Protein AF-A0A1C5APB0-F1 (afdb_monomer_lite)

Structure (mmCIF, N/CA/C/O backbone):
data_AF-A0A1C5APB0-F1
#
_entry.id   AF-A0A1C5APB0-F1
#
loop_
_atom_site.group_PDB
_atom_site.id
_atom_site.type_symbol
_atom_site.label_atom_id
_atom_site.label_alt_id
_atom_site.label_comp_id
_atom_site.label_asym_id
_atom_site.label_entity_id
_atom_site.label_seq_id
_atom_site.pdbx_PDB_ins_code
_atom_site.Cartn_x
_atom_site.Cartn_y
_atom_site.Cartn_z
_atom_site.occupancy
_atom_site.B_iso_or_equiv
_atom_site.auth_seq_id
_atom_site.auth_comp_id
_atom_site.auth_asym_id
_atom_site.auth_atom_id
_atom_site.pdbx_PDB_model_num
ATOM 1 N N . MET A 1 1 ? 35.753 11.506 -18.970 1.00 51.03 1 MET A N 1
ATOM 2 C CA . MET A 1 1 ? 35.506 10.149 -18.458 1.00 51.03 1 MET A CA 1
ATOM 3 C C . MET A 1 1 ? 34.069 10.176 -17.986 1.00 51.03 1 MET A C 1
ATOM 5 O O . MET A 1 1 ? 33.806 10.761 -16.948 1.00 51.03 1 MET A O 1
ATOM 9 N N . LEU A 1 2 ? 33.132 9.776 -18.846 1.00 59.09 2 LEU A N 1
ATOM 10 C CA . LEU A 1 2 ? 31.772 9.529 -18.377 1.00 59.09 2 LEU A CA 1
ATOM 11 C C . LEU A 1 2 ? 31.928 8.324 -17.452 1.00 59.09 2 LEU A C 1
ATOM 13 O O . LEU A 1 2 ? 32.465 7.316 -17.915 1.00 59.09 2 LEU A O 1
ATOM 17 N N . ASP A 1 3 ? 31.592 8.476 -16.167 1.00 67.94 3 ASP A N 1
ATOM 18 C CA . ASP A 1 3 ? 31.388 7.326 -15.280 1.00 67.94 3 ASP A CA 1
ATOM 19 C C . ASP A 1 3 ? 30.625 6.276 -16.087 1.00 67.94 3 ASP A C 1
ATOM 21 O O . ASP A 1 3 ? 29.678 6.644 -16.790 1.00 67.94 3 ASP A O 1
ATOM 25 N N . GLU A 1 4 ? 31.062 5.014 -16.073 1.00 67.31 4 GLU A N 1
ATOM 26 C CA . GLU A 1 4 ? 30.289 3.923 -16.668 1.00 67.31 4 GLU A CA 1
ATOM 27 C C . GLU A 1 4 ? 28.879 3.992 -16.075 1.00 67.31 4 GLU A C 1
ATOM 29 O O . GLU A 1 4 ? 28.658 3.715 -14.897 1.00 67.31 4 GLU A O 1
ATOM 34 N N . GLY A 1 5 ? 27.973 4.550 -16.880 1.00 72.88 5 GLY A N 1
ATOM 35 C CA . GLY A 1 5 ? 26.849 5.316 -16.366 1.00 72.88 5 GLY A CA 1
ATOM 36 C C . GLY A 1 5 ? 25.888 4.421 -15.615 1.00 72.88 5 GLY A C 1
ATOM 37 O O . GLY A 1 5 ? 25.401 3.437 -16.175 1.00 72.88 5 GLY A O 1
ATOM 38 N N . VAL A 1 6 ? 25.599 4.781 -14.364 1.00 80.31 6 VAL A N 1
ATOM 39 C CA . VAL A 1 6 ? 24.504 4.180 -13.600 1.00 80.31 6 VAL A CA 1
ATOM 40 C C . VAL A 1 6 ? 23.249 4.219 -14.471 1.00 80.31 6 VAL A C 1
ATOM 42 O O . VAL A 1 6 ? 22.801 5.288 -14.886 1.00 80.31 6 VAL A O 1
ATOM 45 N N . GLN A 1 7 ? 22.722 3.040 -14.795 1.00 83.38 7 GLN A N 1
ATOM 46 C CA . GLN A 1 7 ? 21.484 2.912 -15.553 1.00 83.38 7 GLN A CA 1
ATOM 47 C C . GLN A 1 7 ? 20.320 3.241 -14.613 1.00 83.38 7 GLN A C 1
ATOM 49 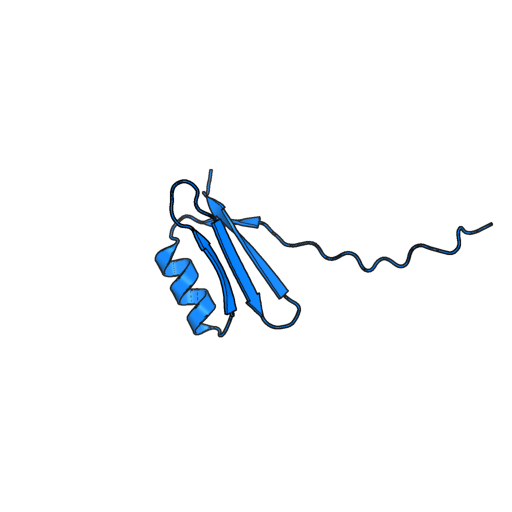O O . GLN A 1 7 ? 20.191 2.558 -13.598 1.00 83.38 7 GLN A O 1
ATOM 54 N N . PRO A 1 8 ? 19.476 4.239 -14.925 1.00 79.69 8 PRO A N 1
ATOM 55 C CA . PRO A 1 8 ? 18.375 4.629 -14.054 1.00 79.69 8 PRO A CA 1
ATOM 56 C C . PRO A 1 8 ? 17.255 3.583 -14.134 1.00 79.69 8 PRO A C 1
ATOM 58 O O . PRO A 1 8 ? 16.402 3.624 -15.024 1.00 79.69 8 PRO A O 1
ATOM 61 N N . ASN A 1 9 ? 17.299 2.597 -13.242 1.00 87.88 9 ASN A N 1
ATOM 62 C CA . ASN A 1 9 ? 16.336 1.498 -13.135 1.00 87.88 9 ASN A CA 1
ATOM 63 C C . ASN A 1 9 ? 15.628 1.465 -11.769 1.00 87.88 9 ASN A C 1
ATOM 65 O O . ASN A 1 9 ? 14.990 0.470 -11.416 1.00 87.88 9 ASN A O 1
ATOM 69 N N . GLU A 1 10 ? 15.733 2.545 -10.999 1.00 88.50 10 GLU A N 1
ATOM 70 C CA . GLU A 1 10 ? 15.056 2.703 -9.724 1.00 88.50 10 GLU A CA 1
ATOM 71 C C . GLU A 1 10 ? 13.538 2.778 -9.920 1.00 88.50 10 GLU A C 1
ATOM 73 O O . GLU A 1 10 ? 13.024 3.352 -10.880 1.00 88.50 10 GLU A O 1
ATOM 78 N N . THR A 1 11 ? 12.794 2.207 -8.975 1.00 89.38 11 THR A N 1
ATOM 79 C CA . THR A 1 11 ? 11.331 2.294 -8.930 1.00 89.38 11 THR A CA 1
ATOM 80 C C . THR A 1 11 ? 10.922 2.955 -7.626 1.00 89.38 11 THR A C 1
ATOM 82 O O . THR A 1 11 ? 11.458 2.640 -6.564 1.00 89.38 11 THR A O 1
ATOM 85 N N . THR A 1 12 ? 9.965 3.874 -7.696 1.00 92.56 12 THR A N 1
ATOM 86 C CA . THR A 1 12 ? 9.352 4.481 -6.515 1.00 92.56 12 THR A CA 1
ATOM 87 C C . THR A 1 12 ? 7.992 3.849 -6.260 1.00 92.56 12 THR A C 1
ATOM 89 O O . THR A 1 12 ? 7.253 3.533 -7.193 1.00 92.56 12 THR A O 1
ATOM 92 N N . VAL A 1 13 ? 7.650 3.678 -4.983 1.00 95.44 13 VAL A N 1
ATOM 93 C CA . VAL A 1 13 ? 6.320 3.225 -4.568 1.00 95.44 13 VAL A CA 1
ATOM 94 C C . VAL A 1 13 ? 5.628 4.385 -3.857 1.00 95.44 13 VAL A C 1
ATOM 96 O O . VAL A 1 13 ? 6.108 4.821 -2.806 1.00 95.44 13 VAL A O 1
ATOM 99 N N . PRO A 1 14 ? 4.537 4.937 -4.413 1.00 93.12 14 PRO A N 1
ATOM 100 C CA . PRO A 1 14 ? 3.840 6.045 -3.782 1.00 93.12 14 PRO A CA 1
ATOM 101 C C . PRO A 1 14 ? 3.136 5.577 -2.505 1.00 93.12 14 PRO A C 1
ATOM 103 O O . PRO A 1 14 ? 2.492 4.526 -2.488 1.00 93.12 14 PRO A O 1
ATOM 106 N N . MET A 1 15 ? 3.218 6.397 -1.455 1.00 96.25 15 MET A N 1
ATOM 107 C CA . MET A 1 15 ? 2.409 6.238 -0.249 1.00 96.25 15 MET A CA 1
ATOM 108 C C . MET A 1 15 ? 1.219 7.195 -0.300 1.00 96.25 15 MET A C 1
ATOM 110 O O . MET A 1 15 ? 1.362 8.405 -0.132 1.00 96.25 15 MET A O 1
ATOM 114 N N . LEU A 1 16 ? 0.045 6.633 -0.557 1.00 97.38 16 LEU A N 1
ATOM 115 C CA . LEU A 1 16 ? -1.213 7.349 -0.693 1.00 97.38 16 LEU A CA 1
ATOM 116 C C . LEU A 1 16 ? -1.908 7.502 0.672 1.00 97.38 16 LEU A C 1
ATOM 118 O O . LEU A 1 16 ? -1.790 6.632 1.538 1.00 97.38 16 LEU A O 1
ATOM 122 N N . PRO A 1 17 ? -2.658 8.590 0.896 1.00 97.62 17 PRO A N 1
ATOM 123 C CA . PRO A 1 17 ? -3.454 8.735 2.106 1.00 97.62 17 PRO A CA 1
ATOM 124 C C . PRO A 1 17 ? -4.667 7.795 2.075 1.00 97.62 17 PRO A C 1
ATOM 126 O O . PRO A 1 17 ? -5.355 7.673 1.061 1.00 97.62 17 PRO A O 1
ATOM 129 N N . CYS A 1 18 ? -4.964 7.161 3.207 1.00 97.94 18 CYS A N 1
ATOM 130 C CA . CYS A 1 18 ? -6.119 6.292 3.391 1.00 97.94 18 CYS A CA 1
ATOM 131 C C . CYS A 1 18 ? -7.023 6.815 4.505 1.00 97.94 18 CYS A C 1
ATOM 133 O O . CYS A 1 18 ? -6.604 6.947 5.659 1.00 97.94 18 CYS A O 1
ATOM 135 N N . VAL A 1 19 ? -8.280 7.069 4.143 1.00 97.25 19 VAL A N 1
ATOM 136 C CA . VAL A 1 19 ? -9.360 7.470 5.060 1.00 97.25 19 VAL A CA 1
ATOM 137 C C . VAL A 1 19 ? -10.313 6.318 5.389 1.00 97.25 19 VAL A C 1
ATOM 139 O O . VAL A 1 19 ? -10.909 6.310 6.459 1.00 97.25 19 VAL A O 1
ATOM 142 N N . ALA A 1 20 ? -10.428 5.340 4.487 1.00 98.00 20 ALA A N 1
ATOM 143 C CA . ALA A 1 20 ? -11.443 4.289 4.505 1.00 98.00 20 ALA A CA 1
ATOM 144 C C . ALA A 1 20 ? -10.787 2.944 4.116 1.00 98.00 20 ALA A C 1
ATOM 146 O O . ALA A 1 20 ? -10.713 2.611 2.928 1.00 98.00 20 ALA A O 1
ATOM 147 N N . PRO A 1 21 ? -10.164 2.229 5.076 1.00 97.81 21 PRO A N 1
ATOM 148 C CA . PRO A 1 21 ? -9.286 1.097 4.773 1.00 97.81 21 PRO A CA 1
ATOM 149 C C . PRO A 1 21 ? -10.022 -0.119 4.211 1.00 97.81 21 PRO A C 1
ATOM 151 O O . PRO A 1 21 ? -9.518 -0.751 3.284 1.00 97.81 21 PRO A O 1
ATOM 154 N N . GLU A 1 22 ? -11.219 -0.415 4.716 1.00 98.25 22 GLU A N 1
ATOM 155 C CA . GLU A 1 22 ? -12.013 -1.561 4.263 1.00 98.25 22 GLU A CA 1
ATOM 156 C C . GLU A 1 22 ? -12.488 -1.364 2.817 1.00 98.25 22 GLU A C 1
ATOM 158 O O . GLU A 1 22 ? -12.359 -2.254 1.975 1.00 98.25 22 GLU A O 1
ATOM 163 N N . GLU A 1 23 ? -12.955 -0.160 2.490 1.00 98.56 23 GLU A N 1
ATOM 164 C CA . GLU A 1 23 ? -13.371 0.232 1.145 1.00 98.56 23 GLU A CA 1
ATOM 165 C C . GLU A 1 23 ? -12.185 0.242 0.175 1.00 98.56 23 GLU A C 1
ATOM 167 O O . GLU A 1 23 ? -12.312 -0.206 -0.965 1.00 98.56 23 GLU A O 1
ATOM 172 N N . THR A 1 24 ? -11.014 0.695 0.635 1.00 98.50 24 THR A N 1
ATOM 173 C CA . THR A 1 24 ? -9.774 0.690 -0.158 1.00 98.50 24 THR A CA 1
ATOM 174 C C . THR A 1 24 ? -9.342 -0.740 -0.493 1.00 98.50 24 THR A C 1
ATOM 176 O O . THR A 1 24 ? -9.036 -1.038 -1.650 1.00 98.50 24 THR A O 1
ATOM 179 N N . LEU A 1 25 ? -9.368 -1.652 0.487 1.00 98.69 25 LEU A N 1
ATOM 180 C CA . LEU A 1 25 ? -9.098 -3.078 0.277 1.00 98.69 25 LEU A CA 1
ATOM 181 C C . LEU A 1 25 ? -10.091 -3.695 -0.710 1.00 98.69 25 LEU A C 1
ATOM 183 O O . LEU A 1 25 ? -9.680 -4.378 -1.650 1.00 98.69 25 LEU A O 1
ATOM 187 N N . ALA A 1 26 ? -11.388 -3.453 -0.508 1.00 98.69 26 ALA A N 1
ATOM 188 C CA . ALA A 1 26 ? -12.438 -3.987 -1.367 1.00 98.69 26 ALA A CA 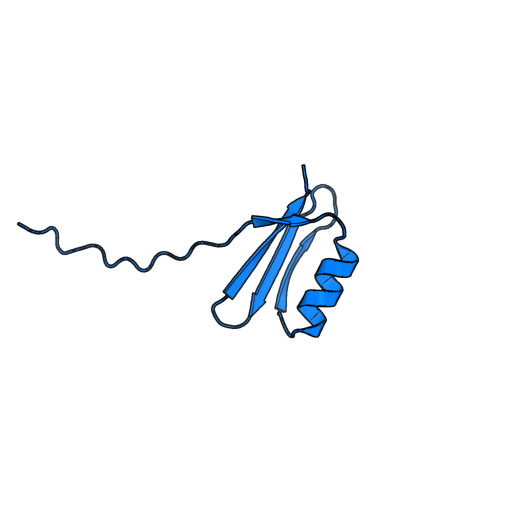1
ATOM 189 C C . ALA A 1 26 ? -12.276 -3.516 -2.820 1.00 98.69 26 ALA A C 1
ATOM 191 O O . ALA A 1 26 ? -12.335 -4.335 -3.739 1.00 98.69 26 ALA A O 1
ATOM 192 N N . PHE A 1 27 ? -12.004 -2.225 -3.023 1.00 98.44 27 PHE A N 1
ATOM 193 C CA . PHE A 1 27 ? -11.794 -1.633 -4.341 1.00 98.44 27 PHE A CA 1
ATOM 194 C C . PHE A 1 27 ? -10.621 -2.282 -5.088 1.00 98.44 27 PHE A C 1
ATOM 196 O O . PHE A 1 27 ? -10.796 -2.785 -6.199 1.00 98.44 27 PHE A O 1
ATOM 203 N N . TRP A 1 28 ? -9.434 -2.333 -4.477 1.00 98.00 28 TRP A N 1
ATOM 204 C CA . TRP A 1 28 ? -8.246 -2.868 -5.150 1.00 98.00 28 TRP A CA 1
ATOM 205 C C . TRP A 1 28 ? -8.332 -4.378 -5.390 1.00 98.00 28 TRP A C 1
ATOM 207 O O . TRP A 1 28 ? -7.939 -4.849 -6.461 1.00 98.00 28 TRP A O 1
ATOM 217 N N . ARG A 1 29 ? -8.918 -5.141 -4.456 1.00 98.12 29 ARG A N 1
ATOM 218 C CA . ARG A 1 29 ? -9.201 -6.573 -4.662 1.00 98.12 29 ARG A CA 1
ATOM 219 C C . ARG A 1 29 ? -10.139 -6.792 -5.851 1.00 98.12 29 ARG A C 1
ATOM 221 O O . ARG A 1 29 ? -9.876 -7.674 -6.664 1.00 98.1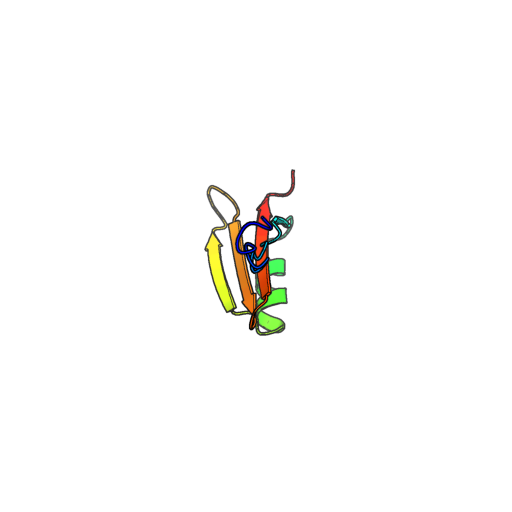2 29 ARG A O 1
ATOM 228 N N . ALA A 1 30 ? -11.188 -5.978 -5.994 1.00 98.44 30 ALA A N 1
ATOM 229 C CA . ALA A 1 30 ? -12.130 -6.081 -7.112 1.00 98.44 30 ALA A CA 1
ATOM 230 C C . ALA A 1 30 ? -11.474 -5.802 -8.477 1.00 98.44 30 ALA A C 1
ATOM 232 O O . ALA A 1 30 ? -11.863 -6.400 -9.478 1.00 98.44 30 ALA A O 1
ATOM 233 N N . LEU A 1 31 ? -10.442 -4.952 -8.517 1.00 97.06 31 LEU A N 1
ATOM 234 C CA . LEU A 1 31 ? -9.626 -4.711 -9.714 1.00 97.06 31 LEU A CA 1
ATOM 235 C C . LEU A 1 31 ? -8.578 -5.807 -9.985 1.00 97.06 31 LEU A C 1
ATOM 237 O O . LEU A 1 31 ? -7.879 -5.751 -10.997 1.00 97.06 31 LEU A O 1
ATOM 241 N N . GLY A 1 32 ? -8.457 -6.806 -9.106 1.00 97.12 32 GLY A N 1
ATOM 242 C 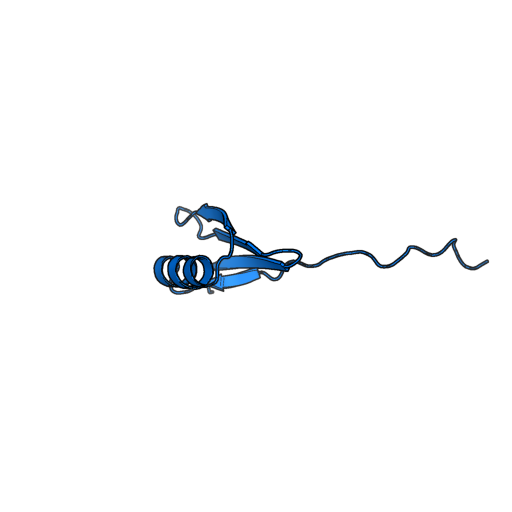CA . GLY A 1 32 ? -7.515 -7.916 -9.248 1.00 97.12 32 GLY A CA 1
ATOM 243 C C . GLY A 1 32 ? -6.106 -7.627 -8.728 1.00 97.12 32 GLY A C 1
ATOM 244 O O . GLY A 1 32 ? -5.171 -8.352 -9.080 1.00 97.12 32 GLY A O 1
ATOM 245 N N . PHE A 1 33 ? -5.923 -6.591 -7.903 1.00 98.25 33 PHE A N 1
ATOM 246 C CA . PHE A 1 33 ? -4.659 -6.391 -7.193 1.00 98.25 33 PHE A CA 1
ATOM 247 C C . PHE A 1 33 ? -4.503 -7.442 -6.092 1.00 98.25 33 PHE A C 1
ATOM 249 O O . PHE A 1 33 ? -5.445 -7.758 -5.361 1.00 98.25 33 PHE A O 1
ATOM 256 N N . ALA A 1 34 ? -3.281 -7.945 -5.937 1.00 98.44 34 ALA A N 1
ATOM 257 C CA . ALA A 1 34 ? -2.912 -8.759 -4.791 1.00 98.44 34 ALA A CA 1
ATOM 258 C C . ALA A 1 34 ? -2.620 -7.847 -3.597 1.00 98.44 34 ALA A C 1
ATOM 260 O O . ALA A 1 34 ? -1.844 -6.899 -3.723 1.00 98.44 34 ALA A O 1
ATOM 261 N N . VAL A 1 35 ? -3.199 -8.156 -2.439 1.00 98.38 35 VAL A N 1
ATOM 262 C CA . VAL A 1 35 ? -2.817 -7.518 -1.176 1.00 98.38 35 VAL A CA 1
ATOM 263 C C . VAL A 1 35 ? -1.506 -8.145 -0.712 1.00 98.38 35 VAL A C 1
ATOM 265 O O . VAL A 1 35 ? -1.450 -9.347 -0.456 1.00 98.38 35 VAL A O 1
ATOM 268 N N . THR A 1 36 ? -0.441 -7.352 -0.656 1.00 98.31 36 THR A N 1
ATOM 269 C CA . THR A 1 36 ? 0.890 -7.797 -0.214 1.00 98.31 36 THR A CA 1
ATOM 270 C C . THR A 1 36 ? 1.129 -7.499 1.262 1.00 98.31 36 THR A C 1
ATOM 272 O O . THR A 1 36 ? 1.951 -8.165 1.889 1.00 98.31 36 THR A O 1
ATOM 275 N N . TYR A 1 37 ? 0.386 -6.544 1.830 1.00 98.31 37 TYR A N 1
ATOM 276 C CA . TYR A 1 37 ? 0.366 -6.264 3.260 1.00 98.31 37 TYR A CA 1
ATOM 277 C C . TYR A 1 37 ? -0.961 -5.628 3.687 1.00 98.31 37 TYR A C 1
ATOM 279 O O . TYR A 1 37 ? -1.496 -4.767 2.988 1.00 98.31 37 TYR A O 1
ATOM 287 N N . GLU A 1 38 ? -1.468 -6.024 4.854 1.00 98.25 38 GLU A N 1
ATOM 288 C CA . GLU A 1 38 ? -2.743 -5.557 5.399 1.00 98.25 38 GLU A CA 1
ATOM 289 C C . GLU A 1 38 ? -2.646 -5.396 6.914 1.00 98.25 38 GLU A C 1
ATOM 291 O O . GLU A 1 38 ? -2.703 -6.366 7.670 1.00 98.25 38 GLU A O 1
ATOM 296 N N . GLN A 1 39 ? -2.498 -4.153 7.365 1.00 98.38 39 GLN A N 1
ATOM 297 C CA . GLN A 1 39 ? -2.532 -3.801 8.775 1.00 98.38 39 GLN A CA 1
ATOM 298 C C . GLN A 1 39 ? -3.471 -2.620 8.980 1.00 98.38 39 GLN A C 1
ATOM 300 O O . GLN A 1 39 ? -3.250 -1.529 8.462 1.00 98.38 39 GLN A O 1
ATOM 305 N N . THR A 1 40 ? -4.503 -2.813 9.794 1.00 96.94 40 THR A N 1
ATOM 306 C CA . THR A 1 40 ? -5.431 -1.736 10.165 1.00 96.94 40 THR A CA 1
ATOM 307 C C . THR A 1 40 ? -5.156 -1.177 11.563 1.00 96.94 40 THR A C 1
ATOM 309 O O . THR A 1 40 ? -5.632 -0.088 11.885 1.00 96.94 40 THR A O 1
ATOM 312 N N . LYS A 1 41 ? -4.380 -1.889 12.401 1.00 94.81 41 LYS A N 1
ATOM 313 C CA . LYS A 1 41 ? -4.015 -1.497 13.777 1.00 94.81 41 LYS A CA 1
ATOM 314 C C . LYS A 1 41 ? -2.631 -2.034 14.193 1.00 94.81 41 LYS A C 1
ATOM 316 O O . LYS A 1 41 ? -2.228 -3.097 13.723 1.00 94.81 41 LYS A O 1
ATOM 321 N N . PRO A 1 42 ? -1.913 -1.363 15.117 1.00 95.12 42 PRO A N 1
ATOM 322 C CA . PRO A 1 42 ? -2.201 -0.027 15.656 1.00 95.12 42 PRO A CA 1
ATOM 323 C C . PRO A 1 42 ? -1.969 1.105 14.643 1.00 95.12 42 PRO A C 1
ATOM 325 O O . PRO A 1 42 ? -2.526 2.185 14.811 1.00 95.12 42 PRO A O 1
ATOM 328 N N . TYR A 1 43 ? -1.203 0.849 13.581 1.00 95.38 43 TYR A N 1
ATOM 329 C CA . TYR A 1 43 ? -0.943 1.799 12.506 1.00 95.38 43 TYR A CA 1
ATOM 330 C C . TYR A 1 43 ? -1.559 1.284 11.213 1.00 95.38 43 TYR A C 1
ATOM 332 O O . TYR A 1 43 ? -1.429 0.105 10.894 1.00 95.38 43 TYR A O 1
ATOM 340 N N . LEU A 1 44 ? -2.252 2.166 10.496 1.00 97.94 44 LEU A N 1
ATOM 341 C CA . LEU A 1 44 ? -2.840 1.820 9.212 1.00 97.94 44 LEU A CA 1
ATOM 342 C C . LEU A 1 44 ? -1.744 1.776 8.149 1.00 97.94 44 LEU A C 1
ATOM 344 O O . LEU A 1 44 ? -1.115 2.802 7.876 1.00 97.94 44 LEU A O 1
ATOM 348 N N . TYR A 1 45 ? -1.568 0.605 7.548 1.00 98.44 45 TYR A N 1
ATOM 349 C CA . TYR A 1 45 ? -0.701 0.401 6.402 1.00 98.44 45 TYR A CA 1
ATOM 350 C C . TYR A 1 45 ? -1.262 -0.698 5.498 1.00 98.44 45 TYR A C 1
ATOM 352 O O . TYR A 1 45 ? -1.464 -1.833 5.935 1.00 98.44 45 TYR A O 1
ATOM 360 N N . LEU A 1 46 ? -1.511 -0.365 4.233 1.00 98.75 46 LEU A N 1
ATOM 361 C CA . LEU A 1 46 ? -1.989 -1.309 3.220 1.00 98.75 46 LEU A CA 1
ATOM 362 C C . LEU A 1 46 ? -1.033 -1.280 2.029 1.00 98.75 46 LEU A C 1
ATOM 364 O O . LEU A 1 46 ? -0.602 -0.202 1.619 1.00 98.75 46 LEU A O 1
ATOM 368 N N . ALA A 1 47 ? -0.724 -2.440 1.459 1.00 98.56 47 ALA A N 1
ATOM 369 C CA . ALA A 1 47 ? 0.105 -2.545 0.266 1.00 98.56 47 ALA A CA 1
ATOM 370 C C . ALA A 1 47 ? -0.534 -3.478 -0.761 1.00 98.56 47 ALA A C 1
ATOM 372 O O . ALA A 1 47 ? -1.048 -4.552 -0.429 1.00 98.56 47 ALA A O 1
ATOM 373 N N . PHE A 1 48 ? -0.480 -3.053 -2.019 1.00 98.50 48 PHE A N 1
ATOM 374 C CA . PHE A 1 48 ? -1.082 -3.745 -3.146 1.00 98.50 48 PHE A CA 1
ATOM 375 C C . PHE A 1 48 ? -0.081 -3.877 -4.284 1.00 98.50 48 PHE A C 1
ATOM 377 O O . PHE A 1 48 ? 0.709 -2.966 -4.534 1.00 98.50 48 PHE A O 1
ATOM 384 N N . ARG A 1 49 ? -0.173 -4.981 -5.027 1.00 98.00 49 ARG A N 1
ATOM 385 C CA . ARG A 1 49 ? 0.618 -5.208 -6.235 1.00 98.00 49 ARG A CA 1
ATOM 386 C C . ARG A 1 49 ? -0.246 -5.707 -7.379 1.00 98.00 49 ARG A C 1
ATOM 388 O O . ARG A 1 49 ? -1.042 -6.634 -7.217 1.00 98.00 49 ARG A O 1
ATOM 395 N N . TRP A 1 50 ? -0.011 -5.159 -8.564 1.00 96.81 50 TRP A N 1
ATOM 396 C CA . TRP A 1 50 ? -0.535 -5.700 -9.811 1.00 96.81 50 TRP A CA 1
ATOM 397 C C . TRP A 1 50 ? 0.496 -5.552 -10.922 1.00 96.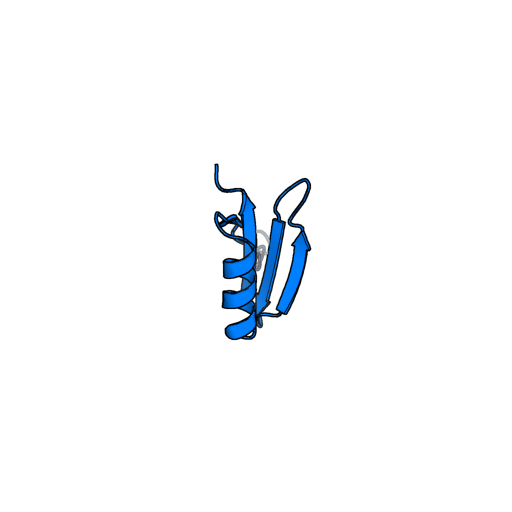81 50 TRP A C 1
ATOM 399 O O . TRP A 1 50 ? 0.859 -4.446 -11.321 1.00 96.81 50 TRP A O 1
ATOM 409 N N . ARG A 1 51 ? 0.976 -6.691 -11.433 1.00 93.38 51 ARG A N 1
ATOM 410 C CA . ARG A 1 51 ? 2.092 -6.745 -12.389 1.00 93.38 51 ARG A CA 1
ATOM 411 C C . ARG A 1 51 ? 3.303 -5.973 -11.838 1.00 93.38 51 ARG A C 1
ATOM 413 O O . ARG A 1 51 ? 3.789 -6.335 -10.774 1.00 93.38 51 ARG A O 1
ATOM 420 N N . GLY A 1 52 ? 3.773 -4.947 -12.548 1.00 91.12 52 GLY A N 1
ATOM 421 C CA . GLY A 1 52 ? 4.892 -4.094 -12.136 1.00 91.12 52 GLY A CA 1
ATOM 422 C C . GLY A 1 52 ? 4.493 -2.852 -11.334 1.00 91.12 52 GLY A C 1
ATOM 423 O O . GLY A 1 52 ? 5.342 -1.996 -11.126 1.00 91.12 52 GLY A O 1
ATOM 424 N N . PHE A 1 53 ? 3.225 -2.716 -10.928 1.00 92.06 53 PHE A N 1
ATOM 425 C CA . PHE A 1 53 ? 2.759 -1.587 -10.122 1.00 92.06 53 PHE A CA 1
ATOM 426 C C . PHE A 1 53 ? 2.618 -1.977 -8.658 1.00 92.06 53 PHE A C 1
ATOM 428 O O . PHE A 1 53 ? 1.998 -2.996 -8.338 1.00 92.06 53 PHE A O 1
ATOM 435 N N . GLU A 1 54 ? 3.127 -1.112 -7.787 1.00 97.12 54 GLU A N 1
ATOM 436 C CA . GLU A 1 54 ? 2.969 -1.199 -6.341 1.00 97.12 54 GLU A CA 1
ATOM 437 C C . GLU A 1 54 ? 2.317 0.078 -5.815 1.00 97.12 54 GLU A C 1
ATOM 439 O O . GLU A 1 54 ? 2.622 1.184 -6.267 1.00 97.12 54 GLU A O 1
ATOM 444 N N . LEU A 1 55 ? 1.384 -0.085 -4.878 1.00 97.31 55 LEU A N 1
ATOM 445 C CA . LEU A 1 55 ? 0.649 1.008 -4.249 1.00 97.31 55 LEU A CA 1
ATOM 446 C C . LEU A 1 55 ? 0.639 0.793 -2.748 1.00 97.31 55 LEU A C 1
ATOM 448 O O . LEU A 1 55 ? 0.149 -0.235 -2.275 1.00 97.31 55 LEU A O 1
ATOM 452 N N . HIS A 1 56 ? 1.149 1.769 -2.007 1.00 98.38 56 HIS A N 1
ATOM 453 C CA . HIS A 1 56 ? 1.106 1.760 -0.554 1.00 98.38 56 HIS A CA 1
ATOM 454 C C . HIS A 1 56 ? 0.126 2.812 -0.058 1.00 98.38 56 HIS A C 1
ATOM 456 O O . HIS A 1 56 ? -0.065 3.856 -0.680 1.00 98.38 56 HIS A O 1
ATOM 462 N N . TYR A 1 57 ? -0.484 2.537 1.084 1.00 98.56 57 TYR A N 1
ATOM 463 C CA . TYR A 1 57 ? -1.404 3.434 1.753 1.00 98.56 57 TYR A CA 1
ATOM 464 C C . TYR A 1 57 ? -1.018 3.578 3.217 1.00 98.56 57 TYR A C 1
ATOM 466 O O . TYR A 1 57 ? -0.809 2.579 3.902 1.00 98.56 57 TYR A O 1
ATOM 474 N N . GLY A 1 58 ? -0.979 4.818 3.696 1.00 98.00 58 GLY A N 1
ATOM 475 C CA . GLY A 1 58 ? -0.824 5.165 5.107 1.00 98.00 58 GLY A CA 1
ATOM 476 C C . GLY A 1 58 ? -2.031 5.946 5.621 1.00 98.00 58 GLY A C 1
ATOM 477 O O . GLY A 1 58 ? -2.900 6.358 4.852 1.00 98.00 58 GLY A O 1
ATOM 478 N N . ARG A 1 59 ? -2.105 6.176 6.933 1.00 96.56 59 ARG A N 1
ATOM 479 C CA . ARG A 1 59 ? -3.162 7.013 7.524 1.00 96.56 59 ARG A CA 1
ATOM 480 C C . ARG A 1 59 ? -3.121 8.431 6.945 1.00 96.56 59 ARG A C 1
ATOM 482 O O . ARG A 1 59 ? -2.069 9.062 6.939 1.00 96.56 59 ARG A O 1
ATOM 489 N N . ALA A 1 60 ? -4.273 8.927 6.494 1.00 93.12 60 ALA A N 1
ATOM 490 C CA . ALA A 1 60 ? -4.422 10.336 6.142 1.00 93.12 60 ALA A CA 1
ATOM 491 C C . ALA A 1 60 ? -4.184 11.223 7.382 1.00 93.12 60 ALA A C 1
ATOM 493 O O . ALA A 1 60 ? -4.691 10.912 8.466 1.00 93.12 60 ALA A O 1
ATOM 494 N N . SER A 1 61 ? -3.387 12.280 7.219 1.00 82.88 61 SER A N 1
ATOM 495 C CA . SER A 1 61 ? -3.091 13.298 8.238 1.00 82.88 61 SER A CA 1
ATOM 496 C C . SER A 1 61 ? -4.125 14.410 8.257 1.00 82.88 61 SER A C 1
ATOM 498 O O . SER A 1 61 ? -4.487 14.846 7.140 1.00 82.88 61 SER A O 1
#

Foldseek 3Di:
DQDVDDDPPDDDEDAAADDDQVVVVVVCVVVVWDWPDADPPPWGWTWTDDDPHIYIYGHDD

Organism: NCBI:txid307120

Secondary structure (DSSP, 8-state):
---SPPP-------EEEES-HHHHHHHHHHTT-EEEEEE-SSS-EEEEEETTEEEEEEE--

pLDDT: mean 92.9, std 10.08, range [51.03, 98.75]

InterPro domains:
  IPR029068 Glyoxalase/Bleomycin resistance protein/Dihydroxybiphenyl dioxygenase [G3DSA:3.10.180.10] (9-60)

Rad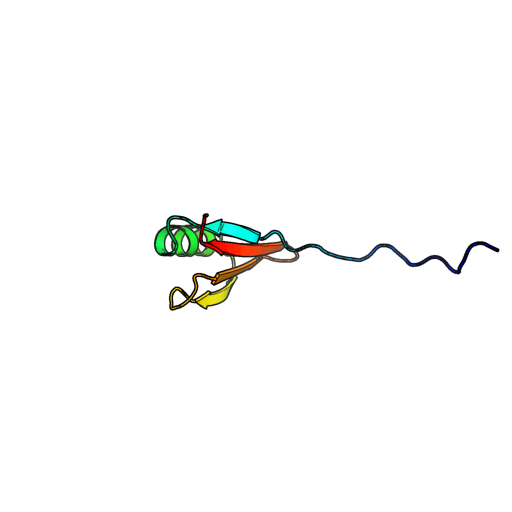ius of gyration: 15.58 Å; chains: 1; bounding box: 49×22×34 Å

Sequence (61 aa):
MLDEGVQPNETTVPMLPCVAPEETLAFWRALGFAVTYEQTKPYLYLAFRWRGFELHYGRAS